Protein AF-A0A2T3YQM2-F1 (afdb_monomer_lite)

Structure (mmCIF, N/CA/C/O backbone):
data_AF-A0A2T3YQM2-F1
#
_entry.id   AF-A0A2T3YQM2-F1
#
loop_
_atom_site.group_PDB
_atom_site.id
_atom_site.type_symbol
_atom_site.label_atom_id
_atom_site.label_alt_id
_atom_site.label_comp_id
_atom_site.label_asym_id
_atom_site.label_entity_id
_atom_site.label_seq_id
_atom_site.pdbx_PDB_ins_code
_atom_site.Cartn_x
_atom_site.Cartn_y
_atom_site.Cartn_z
_atom_site.occupancy
_atom_site.B_iso_or_equiv
_atom_site.auth_seq_id
_atom_site.auth_comp_id
_atom_site.auth_asym_id
_atom_site.auth_atom_id
_atom_site.pdbx_PDB_model_num
ATOM 1 N N . MET A 1 1 ? -22.489 1.972 10.331 1.00 61.16 1 MET A N 1
ATOM 2 C CA . MET A 1 1 ? -22.199 2.596 9.018 1.00 61.16 1 MET A CA 1
ATOM 3 C C . MET A 1 1 ? -20.743 3.021 9.044 1.00 61.16 1 MET A C 1
ATOM 5 O O . MET A 1 1 ? -20.336 3.553 10.071 1.00 61.16 1 MET A O 1
ATOM 9 N N . PRO A 1 2 ? -19.965 2.815 7.969 1.00 78.38 2 PRO A N 1
ATOM 10 C CA . PRO A 1 2 ? -18.564 3.219 7.956 1.00 78.38 2 PRO A CA 1
ATOM 11 C C . PRO A 1 2 ? -18.438 4.737 8.121 1.00 78.38 2 PRO A C 1
ATOM 13 O O . PRO A 1 2 ? -19.112 5.500 7.428 1.00 78.38 2 PRO A O 1
ATOM 16 N N . ASN A 1 3 ? -17.566 5.165 9.032 1.00 87.00 3 ASN A N 1
ATOM 17 C CA . ASN A 1 3 ? -17.281 6.579 9.275 1.00 87.00 3 ASN A CA 1
ATOM 18 C C . ASN A 1 3 ? -15.936 6.944 8.656 1.00 87.00 3 ASN A C 1
ATOM 20 O O . ASN A 1 3 ? -14.966 6.201 8.820 1.00 87.00 3 ASN A O 1
ATOM 24 N N . LEU A 1 4 ? -15.858 8.087 7.969 1.00 89.50 4 LEU A N 1
ATOM 25 C CA . LEU A 1 4 ? -14.583 8.601 7.474 1.00 89.50 4 LEU A CA 1
ATOM 26 C C . LEU A 1 4 ? -13.669 8.899 8.669 1.00 89.50 4 LEU A C 1
ATOM 28 O O . LEU A 1 4 ? -13.999 9.731 9.510 1.00 89.50 4 LEU A O 1
ATOM 32 N N . ALA A 1 5 ? -12.535 8.208 8.731 1.00 89.94 5 ALA A N 1
ATOM 33 C CA . ALA A 1 5 ? -11.563 8.331 9.811 1.00 89.94 5 ALA A CA 1
ATOM 34 C C . ALA A 1 5 ? -10.399 9.246 9.421 1.00 89.94 5 ALA A C 1
ATOM 36 O O . ALA A 1 5 ? -9.940 10.051 10.227 1.00 89.94 5 ALA A O 1
ATOM 37 N N . SER A 1 6 ? -9.920 9.139 8.179 1.00 93.44 6 SER A N 1
ATOM 38 C CA . SER A 1 6 ? -8.827 9.968 7.679 1.00 93.44 6 SER A CA 1
ATOM 39 C C . SER A 1 6 ? -8.868 10.093 6.161 1.00 93.44 6 SER A C 1
ATOM 41 O O . SER A 1 6 ? -9.369 9.224 5.442 1.00 93.44 6 SER A O 1
ATOM 43 N N . LEU A 1 7 ? -8.320 11.199 5.677 1.00 92.81 7 LEU A N 1
ATOM 44 C CA . LEU A 1 7 ? -8.136 11.503 4.273 1.00 92.81 7 LEU A CA 1
ATOM 45 C C . LEU A 1 7 ? -6.803 12.241 4.135 1.00 92.81 7 LEU A C 1
ATOM 47 O O . LEU A 1 7 ? -6.642 13.318 4.701 1.00 92.81 7 LEU A O 1
ATOM 51 N N . VAL A 1 8 ? -5.877 11.679 3.359 1.00 93.50 8 VAL A N 1
ATOM 52 C CA . VAL A 1 8 ? -4.558 12.276 3.137 1.00 93.50 8 VAL A CA 1
ATOM 53 C C . VAL A 1 8 ? -4.114 12.114 1.682 1.00 93.50 8 VAL A C 1
ATOM 55 O O . VAL A 1 8 ? -4.379 11.099 1.031 1.00 93.50 8 VAL A O 1
ATOM 58 N N . THR A 1 9 ? -3.460 13.129 1.135 1.00 93.44 9 THR A N 1
ATOM 59 C CA . THR A 1 9 ? -2.817 13.095 -0.185 1.00 93.44 9 THR A CA 1
ATOM 60 C C . THR A 1 9 ? -1.399 12.528 -0.097 1.00 93.44 9 THR A C 1
ATOM 62 O O . THR A 1 9 ? -0.786 12.482 0.970 1.00 93.44 9 THR A O 1
ATOM 65 N N . GLY A 1 10 ? -0.825 12.117 -1.227 1.00 88.19 10 GLY A N 1
ATOM 66 C CA . GLY A 1 10 ? 0.577 11.688 -1.273 1.00 88.19 10 GLY A CA 1
ATOM 67 C C . GLY A 1 10 ? 1.575 12.768 -0.860 1.00 88.19 10 GLY A C 1
ATOM 68 O O . GLY A 1 10 ? 2.558 12.479 -0.172 1.00 88.19 10 GLY A O 1
ATOM 69 N N .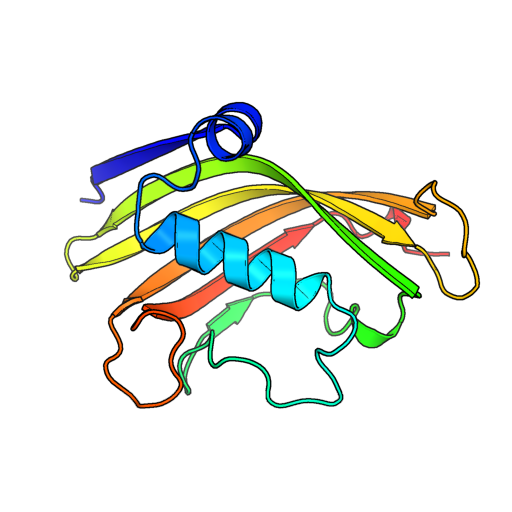 ALA A 1 11 ? 1.295 14.023 -1.225 1.00 89.19 11 ALA A N 1
ATOM 70 C CA . ALA A 1 11 ? 2.106 15.171 -0.831 1.00 89.19 11 ALA A CA 1
ATOM 71 C C . ALA A 1 11 ? 2.104 15.346 0.697 1.00 89.19 11 ALA A C 1
ATOM 73 O O . ALA A 1 11 ? 3.165 15.458 1.312 1.00 89.19 11 ALA A O 1
ATOM 74 N N . GLU A 1 12 ? 0.930 15.270 1.325 1.00 89.69 12 GLU A N 1
ATOM 75 C CA . GLU A 1 12 ? 0.792 15.353 2.783 1.00 89.69 12 GLU A CA 1
ATOM 76 C C . GLU A 1 12 ? 1.447 14.161 3.493 1.00 89.69 12 GLU A C 1
ATOM 78 O O . GLU A 1 12 ? 2.159 14.363 4.476 1.00 89.69 12 GLU A O 1
ATOM 83 N N . LEU A 1 13 ? 1.300 12.936 2.974 1.00 85.94 13 LEU A N 1
ATOM 84 C CA . LEU A 1 13 ? 1.986 11.736 3.488 1.00 85.94 13 LEU A CA 1
ATOM 85 C C . LEU A 1 13 ? 3.514 11.857 3.445 1.00 85.94 13 LEU A C 1
ATOM 87 O O . LEU A 1 13 ? 4.215 11.266 4.275 1.00 85.94 13 LEU A O 1
ATOM 91 N N . THR A 1 14 ? 4.036 12.579 2.455 1.00 85.25 14 THR A N 1
ATOM 92 C CA . THR A 1 14 ? 5.472 12.831 2.299 1.00 85.25 14 THR A CA 1
ATOM 93 C C . THR A 1 14 ? 5.942 13.905 3.272 1.00 85.25 14 THR A C 1
ATOM 95 O O . THR A 1 14 ? 6.958 13.716 3.937 1.00 85.25 14 THR A O 1
ATOM 98 N N . ALA A 1 15 ? 5.180 14.991 3.410 1.00 86.69 15 ALA A N 1
ATOM 99 C CA . ALA A 1 15 ? 5.526 16.116 4.272 1.00 86.69 15 ALA A CA 1
ATOM 100 C C . ALA A 1 15 ? 5.355 15.811 5.770 1.00 86.69 15 ALA A C 1
ATOM 102 O O . ALA A 1 15 ? 6.205 16.173 6.578 1.00 86.69 15 ALA A O 1
ATOM 103 N N . THR A 1 16 ? 4.265 15.139 6.148 1.00 82.50 16 THR A N 1
ATOM 104 C CA . THR A 1 16 ? 3.832 14.997 7.552 1.00 82.50 16 THR A CA 1
ATOM 105 C C . THR A 1 16 ? 3.997 13.591 8.123 1.00 82.50 16 THR A C 1
ATOM 107 O O . THR A 1 16 ? 3.783 13.399 9.317 1.00 82.50 16 THR A O 1
ATOM 110 N N . ARG A 1 17 ? 4.470 12.631 7.308 1.00 85.25 17 ARG A N 1
ATOM 111 C CA . ARG A 1 17 ? 4.494 11.182 7.606 1.00 85.25 17 ARG A CA 1
ATOM 112 C C . ARG A 1 17 ? 3.065 10.599 7.742 1.00 85.25 17 ARG A C 1
ATOM 114 O O . ARG A 1 17 ? 2.092 11.344 7.695 1.00 85.25 17 ARG A O 1
ATOM 121 N N . PRO A 1 18 ? 2.903 9.261 7.830 1.00 89.12 18 PRO A N 1
ATOM 122 C CA . PRO A 1 18 ? 1.598 8.647 8.082 1.00 89.12 18 PRO A CA 1
ATOM 123 C C . PRO A 1 18 ? 0.940 9.171 9.362 1.00 89.12 18 PRO A C 1
ATOM 125 O O . PRO A 1 18 ? 1.594 9.240 10.401 1.00 89.12 18 PRO A O 1
ATOM 128 N N . GLN A 1 19 ? -0.348 9.502 9.282 1.00 90.94 19 GLN A N 1
ATOM 129 C CA . GLN A 1 19 ? -1.124 10.075 10.389 1.00 90.94 19 GLN A CA 1
ATOM 130 C C . GLN A 1 19 ? -1.836 9.007 11.227 1.00 90.94 19 GLN A C 1
ATOM 132 O O . GLN A 1 19 ? -2.217 9.264 12.366 1.00 90.94 19 GLN A O 1
ATOM 137 N N . THR A 1 20 ? -2.005 7.801 10.679 1.00 93.69 20 THR A N 1
ATOM 138 C CA . THR A 1 20 ? -2.665 6.675 11.346 1.00 93.69 20 THR A CA 1
ATOM 139 C C . THR A 1 20 ? -1.799 5.410 11.284 1.00 93.69 20 THR A C 1
ATOM 141 O O . THR A 1 20 ? -0.949 5.278 10.390 1.00 93.69 20 THR A O 1
ATOM 144 N N . PRO A 1 21 ? -2.011 4.439 12.196 1.00 94.44 21 PRO A N 1
ATOM 145 C CA . PRO A 1 21 ? -1.337 3.142 12.130 1.00 94.44 21 PRO A CA 1
ATOM 146 C C . PRO A 1 21 ? -1.565 2.416 10.798 1.00 94.44 21 PRO A C 1
ATOM 148 O O . PRO A 1 21 ? -0.626 1.865 10.228 1.00 94.44 21 PRO A O 1
ATOM 151 N N . SER A 1 22 ? -2.785 2.475 10.257 1.00 94.62 22 SER A N 1
ATOM 152 C CA . SER A 1 22 ? -3.145 1.837 8.987 1.00 94.62 22 SER A CA 1
ATOM 153 C C . SER A 1 22 ? -2.436 2.475 7.785 1.00 94.62 22 SER A C 1
ATOM 155 O O . SER A 1 22 ? -1.924 1.748 6.930 1.00 94.62 22 SER A O 1
ATOM 157 N N . GLN A 1 23 ? -2.271 3.803 7.752 1.00 94.31 23 GLN A N 1
ATOM 158 C CA . GLN A 1 23 ? -1.431 4.476 6.749 1.00 94.31 23 GLN A CA 1
ATOM 159 C C . GLN A 1 23 ? 0.039 4.055 6.857 1.00 94.31 23 GLN A C 1
ATOM 161 O O . GLN A 1 23 ? 0.701 3.840 5.838 1.00 94.31 23 GLN A O 1
ATOM 166 N N . ALA A 1 24 ? 0.568 3.937 8.080 1.00 93.44 24 ALA A N 1
ATOM 167 C CA . ALA A 1 24 ? 1.953 3.530 8.306 1.00 93.44 24 ALA A CA 1
ATOM 168 C C . ALA A 1 24 ? 2.193 2.091 7.833 1.00 93.44 24 ALA A C 1
ATOM 170 O O . ALA A 1 24 ? 3.135 1.836 7.077 1.00 93.44 24 ALA A O 1
ATOM 171 N N . PHE A 1 25 ? 1.293 1.183 8.206 1.00 93.75 25 PHE A N 1
ATOM 172 C CA . PHE A 1 25 ? 1.267 -0.203 7.756 1.00 93.75 25 PHE A CA 1
ATOM 173 C C . PHE A 1 25 ? 1.193 -0.302 6.227 1.00 93.75 25 PHE A C 1
ATOM 175 O O . PHE A 1 25 ? 2.011 -0.984 5.605 1.00 93.75 25 PHE A O 1
ATOM 182 N N . TYR A 1 26 ? 0.290 0.451 5.593 1.00 93.06 26 TYR A N 1
ATOM 183 C CA . TYR A 1 26 ? 0.147 0.453 4.138 1.00 93.06 26 TYR A CA 1
ATOM 184 C C . TYR A 1 26 ? 1.396 0.979 3.417 1.00 93.06 26 TYR A C 1
ATOM 186 O O . TYR A 1 26 ? 1.824 0.419 2.404 1.00 93.06 26 TYR A O 1
ATOM 194 N N . LYS A 1 27 ? 2.044 2.018 3.956 1.00 90.50 27 LYS A N 1
ATOM 195 C CA . LYS A 1 27 ? 3.303 2.545 3.410 1.00 90.50 27 LYS A CA 1
ATOM 196 C C . LYS A 1 27 ? 4.435 1.517 3.501 1.00 90.50 27 LYS A C 1
ATOM 198 O O . LYS A 1 27 ? 5.193 1.363 2.539 1.00 90.50 27 LYS A O 1
ATOM 203 N N . LYS A 1 28 ? 4.537 0.787 4.618 1.00 89.31 28 LYS A N 1
ATOM 204 C CA . LYS A 1 28 ? 5.490 -0.328 4.778 1.00 89.31 28 LYS A CA 1
ATOM 205 C C . LYS A 1 28 ? 5.226 -1.436 3.761 1.00 89.31 28 LYS A C 1
ATOM 207 O O . LYS A 1 28 ? 6.169 -1.879 3.111 1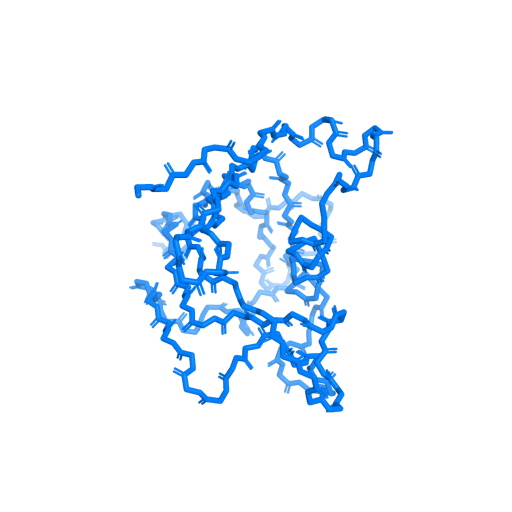.00 89.31 28 LYS A O 1
ATOM 212 N N . TYR A 1 29 ? 3.962 -1.808 3.552 1.00 88.88 29 TYR A N 1
ATOM 213 C CA . TYR A 1 29 ? 3.573 -2.769 2.518 1.00 88.88 29 TYR A CA 1
ATOM 214 C C . TYR A 1 29 ? 4.009 -2.317 1.118 1.00 88.88 29 TYR A C 1
ATOM 216 O O . TYR A 1 29 ? 4.714 -3.045 0.423 1.00 88.88 29 TYR A O 1
ATOM 224 N N . ALA A 1 30 ? 3.670 -1.091 0.715 1.00 86.88 30 A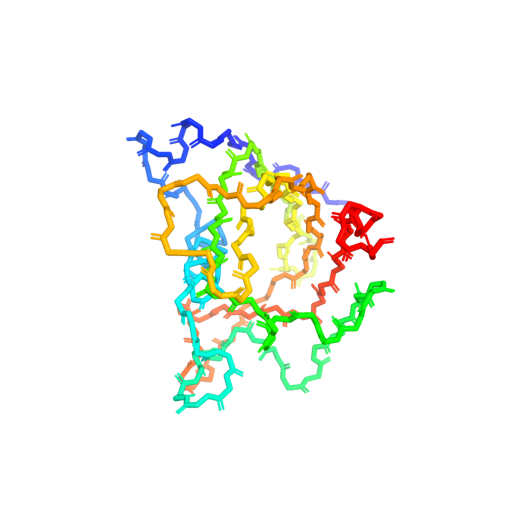LA A N 1
ATOM 225 C CA . ALA A 1 30 ? 4.048 -0.567 -0.598 1.00 86.88 30 ALA A CA 1
ATOM 226 C C . ALA A 1 30 ? 5.573 -0.506 -0.795 1.00 86.88 30 ALA A C 1
ATOM 228 O O . ALA A 1 30 ? 6.060 -0.719 -1.903 1.00 86.88 30 ALA A O 1
ATOM 229 N N . THR A 1 31 ? 6.324 -0.244 0.278 1.00 84.31 31 THR A N 1
ATOM 230 C CA . THR A 1 31 ? 7.795 -0.245 0.269 1.00 84.31 31 THR A CA 1
ATOM 231 C C . THR A 1 31 ? 8.346 -1.662 0.103 1.00 84.31 31 THR A C 1
ATOM 233 O O . THR A 1 31 ? 9.257 -1.872 -0.694 1.00 84.31 31 THR A O 1
ATOM 236 N N . ALA A 1 32 ? 7.765 -2.647 0.792 1.00 80.50 32 ALA A N 1
ATOM 237 C CA . ALA A 1 32 ? 8.145 -4.052 0.658 1.00 80.50 32 ALA A CA 1
ATOM 238 C C . ALA A 1 32 ? 7.866 -4.596 -0.755 1.00 80.50 32 ALA A C 1
ATOM 240 O O . ALA A 1 32 ? 8.692 -5.315 -1.305 1.00 80.50 32 ALA A O 1
ATOM 241 N N . VAL A 1 33 ? 6.756 -4.192 -1.385 1.00 77.81 33 VAL A N 1
ATOM 242 C CA . VAL A 1 33 ? 6.443 -4.548 -2.784 1.00 77.81 33 VAL A CA 1
ATOM 243 C C . VAL A 1 33 ? 7.455 -3.945 -3.773 1.00 77.81 33 VAL A C 1
ATOM 245 O O . VAL A 1 33 ? 7.766 -4.568 -4.785 1.00 77.81 33 VAL A O 1
ATOM 248 N N . THR A 1 34 ? 7.978 -2.747 -3.496 1.00 73.88 34 THR A N 1
ATOM 249 C CA . THR A 1 34 ? 9.027 -2.083 -4.298 1.00 73.88 34 THR A CA 1
ATOM 250 C C . THR A 1 34 ? 10.379 -2.802 -4.180 1.00 73.88 34 THR A C 1
ATOM 252 O O . THR A 1 34 ? 11.116 -2.921 -5.159 1.00 73.88 34 THR A O 1
ATOM 255 N N . ALA A 1 35 ? 10.717 -3.304 -2.992 1.00 60.41 35 ALA A N 1
ATOM 256 C CA . ALA A 1 35 ? 12.003 -3.927 -2.700 1.00 60.41 35 ALA A CA 1
ATOM 257 C C . ALA A 1 35 ? 12.057 -5.395 -3.164 1.00 60.41 35 ALA A C 1
ATOM 259 O O . ALA A 1 35 ? 11.977 -6.285 -2.333 1.00 60.41 35 ALA A O 1
ATOM 260 N N . LYS A 1 36 ? 12.164 -5.624 -4.483 1.00 54.19 36 LYS A N 1
ATOM 261 C CA . LYS A 1 36 ? 12.644 -6.812 -5.247 1.00 54.19 36 LYS A CA 1
ATOM 262 C C . LYS A 1 36 ? 12.581 -8.249 -4.660 1.00 54.19 36 LYS A C 1
ATOM 264 O O . LYS A 1 36 ? 13.258 -9.120 -5.185 1.00 54.19 36 LYS A O 1
ATOM 269 N N . ASN A 1 37 ? 11.794 -8.551 -3.630 1.00 49.00 37 ASN A N 1
ATOM 270 C CA . ASN A 1 37 ? 11.896 -9.805 -2.874 1.00 49.00 37 ASN A CA 1
ATOM 271 C C . ASN A 1 37 ? 10.540 -10.292 -2.342 1.00 49.00 37 ASN A C 1
ATOM 273 O O . ASN A 1 37 ? 10.416 -10.703 -1.194 1.00 49.00 37 ASN A O 1
ATOM 277 N N . LEU A 1 38 ? 9.515 -10.335 -3.196 1.00 49.66 38 LEU A N 1
ATOM 278 C CA . LEU A 1 38 ? 8.327 -11.150 -2.892 1.00 49.66 38 LEU A CA 1
ATOM 279 C C . LEU A 1 38 ? 8.539 -12.645 -3.198 1.00 49.66 38 LEU A C 1
ATOM 281 O O . LEU A 1 38 ? 7.595 -13.422 -3.107 1.00 49.66 38 LEU A O 1
ATOM 285 N N . SER A 1 39 ? 9.759 -13.057 -3.561 1.00 44.16 39 SER A N 1
ATOM 286 C CA . SER A 1 39 ? 10.070 -14.436 -3.951 1.00 44.16 39 SER A CA 1
ATOM 287 C C . SER A 1 39 ? 11.279 -15.067 -3.244 1.00 44.16 39 SER A C 1
ATOM 289 O O . SER A 1 39 ? 11.620 -16.191 -3.596 1.00 44.16 39 SER A O 1
ATOM 291 N N . GLY A 1 40 ? 11.941 -14.410 -2.275 1.00 42.44 40 GLY A N 1
ATOM 292 C CA . GLY A 1 40 ? 13.224 -14.936 -1.763 1.00 42.44 40 GLY A CA 1
ATOM 293 C C . GLY A 1 40 ? 13.674 -14.593 -0.338 1.00 42.44 40 GLY A C 1
ATOM 294 O O . GLY A 1 40 ? 14.755 -15.029 0.042 1.00 42.44 40 GLY A O 1
ATOM 295 N N . GLY A 1 41 ? 12.905 -13.848 0.461 1.00 47.25 41 GLY A N 1
ATOM 296 C CA . GLY A 1 41 ? 13.257 -13.548 1.861 1.00 47.25 41 GLY A CA 1
ATOM 297 C C . GLY A 1 41 ? 12.062 -13.684 2.800 1.00 47.25 41 GLY A C 1
ATOM 298 O O . GLY A 1 41 ? 10.946 -13.868 2.320 1.00 47.25 41 GLY A O 1
ATOM 299 N N . ASP A 1 42 ? 12.293 -13.576 4.114 1.00 53.62 42 ASP A N 1
ATOM 300 C CA . ASP A 1 42 ? 11.238 -13.495 5.136 1.00 53.62 42 ASP A CA 1
ATOM 301 C C . ASP A 1 42 ? 10.329 -12.293 4.837 1.00 53.62 42 ASP A C 1
ATOM 303 O O . ASP A 1 42 ? 10.605 -11.154 5.225 1.00 53.62 42 ASP A O 1
ATOM 307 N N . ILE A 1 43 ? 9.261 -12.531 4.074 1.00 58.56 43 ILE A N 1
ATOM 308 C CA . ILE A 1 43 ? 8.277 -11.509 3.731 1.00 58.56 43 ILE A CA 1
ATOM 309 C C . ILE A 1 43 ? 7.590 -11.121 5.042 1.00 58.56 43 ILE A C 1
ATOM 311 O O . ILE A 1 43 ? 7.029 -12.000 5.703 1.00 58.56 43 ILE A O 1
ATOM 315 N N . PRO A 1 44 ? 7.600 -9.835 5.441 1.00 66.94 44 PRO A N 1
ATOM 316 C CA . PRO A 1 44 ? 6.861 -9.415 6.620 1.00 66.94 44 PRO A CA 1
ATOM 317 C C . PRO A 1 44 ? 5.396 -9.840 6.486 1.00 66.94 44 PRO A C 1
ATOM 319 O O . PRO A 1 44 ? 4.806 -9.718 5.409 1.00 66.94 44 PRO A O 1
ATOM 322 N N . GLN A 1 45 ? 4.804 -10.358 7.563 1.00 83.12 45 GLN A N 1
ATOM 323 C CA . GLN A 1 45 ? 3.453 -10.909 7.512 1.00 83.12 45 GLN A CA 1
ATOM 324 C C . GLN A 1 45 ? 2.431 -9.766 7.421 1.00 83.12 45 GLN A C 1
ATOM 326 O O . GLN A 1 45 ? 1.954 -9.243 8.427 1.00 83.12 45 GLN A O 1
ATOM 331 N N . PHE A 1 46 ? 2.142 -9.341 6.189 1.00 89.50 46 PHE A N 1
ATOM 332 C CA . PHE A 1 46 ? 1.144 -8.314 5.880 1.00 89.50 46 PHE A CA 1
ATOM 333 C C . PHE A 1 46 ? -0.268 -8.885 5.745 1.00 89.50 46 PHE A C 1
ATOM 335 O O . PHE A 1 46 ? -1.229 -8.138 5.867 1.00 89.50 46 PHE A O 1
ATOM 342 N N . TYR A 1 47 ? -0.415 -10.177 5.461 1.00 89.44 47 TYR A N 1
ATOM 343 C CA . TYR A 1 47 ? -1.703 -10.814 5.192 1.00 89.44 47 TYR A CA 1
ATOM 344 C C . TYR A 1 47 ? -2.079 -11.768 6.324 1.00 89.44 47 TYR A C 1
ATOM 346 O O . TYR A 1 47 ? -1.219 -12.474 6.848 1.00 89.44 47 TYR A O 1
ATOM 354 N N . ALA A 1 48 ? -3.366 -11.797 6.671 1.00 90.06 48 ALA A N 1
ATOM 355 C CA . ALA A 1 48 ? -3.930 -12.863 7.489 1.00 90.06 48 ALA A CA 1
ATOM 356 C C . ALA A 1 48 ? -3.829 -14.210 6.754 1.00 90.06 48 ALA A C 1
ATOM 358 O O . ALA A 1 48 ? -3.913 -14.247 5.526 1.00 90.06 48 ALA A O 1
ATOM 359 N N . ASP A 1 49 ? -3.746 -15.317 7.494 1.00 87.06 49 ASP A N 1
ATOM 360 C CA . ASP A 1 49 ? -3.651 -16.668 6.911 1.00 87.06 49 ASP A CA 1
ATOM 361 C C . ASP A 1 49 ? -4.826 -17.001 5.974 1.00 87.06 49 ASP A C 1
ATOM 363 O O . ASP A 1 49 ? -4.685 -17.755 5.016 1.00 87.06 49 ASP A O 1
ATOM 367 N N . ASN A 1 50 ? -5.991 -16.405 6.231 1.00 87.38 50 ASN A N 1
ATOM 368 C CA . ASN A 1 50 ? -7.210 -16.544 5.440 1.00 87.38 50 ASN A CA 1
ATOM 369 C C . ASN A 1 50 ? -7.576 -15.264 4.668 1.00 87.38 50 ASN A C 1
ATOM 371 O O . ASN A 1 50 ? -8.758 -15.019 4.414 1.00 87.38 50 ASN A O 1
ATOM 375 N N . ALA A 1 51 ? -6.592 -14.423 4.338 1.00 88.25 51 ALA A N 1
ATOM 376 C CA . ALA A 1 51 ? -6.842 -13.184 3.617 1.00 88.25 51 ALA A CA 1
ATOM 377 C C . ALA A 1 51 ? -7.413 -13.443 2.216 1.00 88.25 51 ALA A C 1
ATOM 379 O O . ALA A 1 51 ? -6.906 -14.268 1.454 1.00 88.25 51 ALA A O 1
ATOM 380 N N . LEU A 1 52 ? -8.443 -12.682 1.853 1.00 89.56 52 LEU A N 1
ATOM 381 C CA . LEU A 1 52 ? -9.021 -12.712 0.513 1.00 89.56 52 LEU A CA 1
ATOM 382 C C . LEU A 1 52 ? -8.258 -11.749 -0.403 1.00 89.56 52 LEU A C 1
ATOM 384 O O . LEU A 1 52 ? -8.037 -10.588 -0.058 1.00 89.56 52 LEU A O 1
ATOM 388 N N . SER A 1 53 ? -7.845 -12.226 -1.576 1.00 86.81 53 SER A N 1
ATOM 389 C CA . SER A 1 53 ? -7.116 -11.421 -2.559 1.00 86.81 53 SER A CA 1
ATOM 390 C C . SER A 1 53 ? -7.821 -11.454 -3.906 1.00 86.81 53 SER A C 1
ATOM 392 O O . SER A 1 53 ? -7.981 -12.507 -4.523 1.00 86.81 53 SER A O 1
ATOM 394 N N . HIS A 1 54 ? -8.219 -10.275 -4.370 1.00 87.38 54 HIS A N 1
ATOM 395 C CA . HIS A 1 54 ? -8.897 -10.050 -5.637 1.00 87.38 54 HIS A CA 1
ATOM 396 C C . HIS A 1 54 ? -7.955 -9.268 -6.552 1.00 87.38 54 HIS A C 1
ATOM 398 O O . HIS A 1 54 ? -7.950 -8.036 -6.577 1.00 87.38 54 HIS A O 1
ATOM 404 N N . ASN A 1 55 ? -7.115 -9.991 -7.291 1.00 77.38 55 ASN A N 1
ATOM 405 C CA . ASN A 1 55 ? -6.217 -9.411 -8.285 1.00 77.38 55 ASN A CA 1
ATOM 406 C C . ASN A 1 55 ? -6.651 -9.850 -9.683 1.00 77.38 55 ASN A C 1
ATOM 408 O O . ASN A 1 55 ? -6.571 -11.029 -10.021 1.00 77.38 55 ASN A O 1
ATOM 412 N N . GLN A 1 56 ? -7.070 -8.885 -10.500 1.00 65.81 56 GLN A N 1
ATOM 413 C CA . GLN A 1 56 ? -7.599 -9.140 -11.841 1.00 65.81 56 GLN A CA 1
ATOM 414 C C . GLN A 1 56 ? -6.565 -9.733 -12.814 1.00 65.81 56 GLN A C 1
ATOM 416 O O . GLN A 1 56 ? -6.966 -10.312 -13.816 1.00 65.81 56 GLN A O 1
ATOM 421 N N . ASN A 1 57 ? -5.257 -9.627 -12.531 1.00 63.31 57 ASN A N 1
ATOM 422 C CA . ASN A 1 57 ? -4.206 -9.917 -13.518 1.00 63.31 57 ASN A CA 1
ATOM 423 C C . ASN A 1 57 ? -3.113 -10.912 -13.055 1.00 63.31 57 ASN A C 1
ATOM 425 O O . ASN A 1 57 ? -2.065 -11.004 -13.687 1.00 63.31 57 ASN A O 1
ATOM 429 N N . GLY A 1 58 ? -3.329 -11.678 -11.977 1.00 58.41 58 GLY A N 1
ATOM 430 C CA . GLY A 1 58 ? -2.413 -12.762 -11.567 1.00 58.41 58 GLY A CA 1
ATOM 431 C C . GLY A 1 58 ? -1.010 -12.320 -11.089 1.00 58.41 58 GLY A C 1
ATOM 432 O O . GLY A 1 58 ? -0.812 -11.186 -10.641 1.00 58.41 58 GLY A O 1
ATOM 433 N N . GLN A 1 59 ? -0.032 -13.242 -11.120 1.00 56.50 59 GLN A N 1
ATOM 434 C CA . GLN A 1 59 ? 1.352 -13.021 -10.660 1.00 56.50 59 GLN A CA 1
ATOM 435 C C . GLN A 1 59 ? 2.186 -12.233 -11.687 1.00 56.50 59 GLN A C 1
ATOM 437 O O . GLN A 1 59 ? 2.886 -12.810 -12.513 1.00 56.50 59 GLN A O 1
ATOM 442 N N . LEU A 1 60 ? 2.150 -10.903 -11.607 1.00 58.59 60 LEU A N 1
ATOM 443 C CA . LEU A 1 60 ? 2.951 -10.020 -12.472 1.00 58.59 60 LEU A CA 1
ATOM 444 C C . LEU A 1 60 ? 4.274 -9.561 -11.832 1.00 58.59 60 LEU A C 1
ATOM 446 O O . LEU A 1 60 ? 5.166 -9.086 -12.521 1.00 58.59 60 LEU A O 1
ATOM 450 N N . PHE A 1 61 ? 4.434 -9.715 -10.515 1.00 60.56 61 PHE A N 1
ATOM 451 C CA . PHE A 1 61 ? 5.531 -9.079 -9.774 1.00 60.56 61 PHE A CA 1
ATOM 452 C C . PHE A 1 61 ? 6.920 -9.680 -10.028 1.00 60.56 61 PHE A C 1
ATOM 454 O O . PHE A 1 61 ? 7.905 -8.957 -9.936 1.00 60.56 61 PHE A O 1
ATOM 461 N N . ALA A 1 62 ? 7.013 -10.969 -10.367 1.00 61.16 62 ALA A N 1
ATOM 462 C CA . ALA A 1 62 ? 8.297 -11.654 -10.554 1.00 61.16 62 ALA A CA 1
ATOM 463 C C . ALA A 1 62 ? 9.001 -11.319 -11.886 1.00 61.16 62 ALA A C 1
ATOM 465 O O . ALA A 1 62 ? 10.120 -11.766 -12.112 1.00 61.16 62 ALA A O 1
ATOM 466 N N . GLN A 1 63 ? 8.351 -10.561 -12.775 1.00 70.69 63 GLN A N 1
ATOM 467 C CA . GLN A 1 63 ? 8.824 -10.311 -14.144 1.00 70.69 63 GLN A CA 1
ATOM 468 C C . GLN A 1 63 ? 9.469 -8.928 -14.331 1.00 70.69 63 GLN A C 1
ATOM 470 O O . GLN A 1 63 ? 9.951 -8.614 -15.420 1.00 70.69 63 GLN A O 1
ATOM 475 N N . PHE A 1 64 ? 9.463 -8.080 -13.299 1.00 78.12 64 PHE A N 1
ATOM 476 C CA . PHE A 1 64 ? 9.918 -6.693 -13.398 1.00 78.12 64 PHE A CA 1
ATOM 477 C C . PHE A 1 64 ? 11.287 -6.488 -12.751 1.00 78.12 64 PHE A C 1
ATOM 479 O O . PHE A 1 64 ? 11.579 -7.038 -11.691 1.00 78.12 64 PHE A O 1
ATOM 486 N N . GLU A 1 65 ? 12.099 -5.627 -13.363 1.00 80.94 65 GLU A N 1
ATOM 487 C CA . GLU A 1 65 ? 13.417 -5.249 -12.846 1.00 80.94 65 GLU A CA 1
ATOM 488 C C . GLU A 1 65 ? 13.290 -4.366 -11.601 1.00 80.94 65 GLU A C 1
ATOM 490 O O . GLU A 1 65 ? 14.039 -4.495 -10.635 1.00 80.94 65 GLU A O 1
ATOM 495 N N . LYS A 1 66 ? 12.318 -3.452 -11.608 1.00 83.31 66 LYS A N 1
ATOM 496 C CA . LYS A 1 66 ? 12.070 -2.521 -10.507 1.00 83.31 66 LYS A CA 1
ATOM 497 C C . LYS A 1 66 ? 10.608 -2.108 -10.488 1.00 83.31 66 LYS A C 1
ATOM 499 O O . LYS A 1 66 ? 9.971 -1.951 -11.532 1.00 83.31 66 LYS A O 1
ATOM 504 N N . LEU A 1 67 ? 10.104 -1.870 -9.284 1.00 85.50 67 LEU A N 1
ATOM 505 C CA .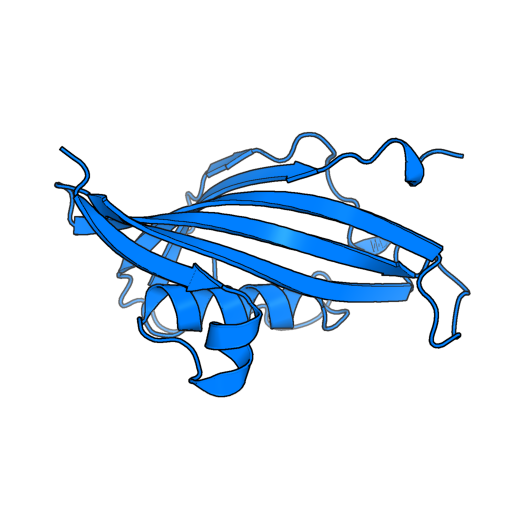 LEU A 1 67 ? 8.811 -1.251 -9.036 1.00 85.50 67 LEU A CA 1
ATOM 506 C C . LEU A 1 67 ? 8.998 -0.037 -8.139 1.00 85.50 67 LEU A C 1
ATOM 508 O O . LEU A 1 67 ? 9.883 -0.019 -7.295 1.00 85.50 67 LEU A O 1
ATOM 512 N N . SER A 1 68 ? 8.154 0.970 -8.310 1.00 88.12 68 SER A N 1
ATOM 513 C CA . SER A 1 68 ? 7.999 2.055 -7.347 1.00 88.12 68 SER A CA 1
ATOM 514 C C . SER A 1 68 ? 6.542 2.493 -7.304 1.00 88.12 68 SER A C 1
ATOM 516 O O . SER A 1 68 ? 5.797 2.312 -8.269 1.00 88.12 68 SER A O 1
ATOM 518 N N . ASN A 1 69 ? 6.129 3.041 -6.169 1.00 89.12 69 ASN A N 1
ATOM 519 C CA . ASN A 1 69 ? 4.767 3.483 -5.922 1.00 89.12 69 ASN A CA 1
ATOM 520 C C . ASN A 1 69 ? 4.806 4.955 -5.511 1.00 89.12 69 ASN A C 1
ATOM 522 O O . ASN A 1 69 ? 5.512 5.315 -4.570 1.00 89.12 69 ASN A O 1
ATOM 526 N N . ASP A 1 70 ? 4.027 5.777 -6.199 1.00 91.50 70 ASP A N 1
ATOM 527 C CA . ASP A 1 70 ? 3.820 7.184 -5.879 1.00 91.50 70 ASP A CA 1
ATOM 528 C C . ASP A 1 70 ? 2.367 7.400 -5.470 1.00 91.50 70 ASP A C 1
ATOM 530 O O . ASP A 1 70 ? 1.431 7.128 -6.226 1.00 91.50 70 ASP A O 1
ATOM 534 N N . PHE A 1 71 ? 2.176 7.797 -4.217 1.00 92.25 71 PHE A N 1
ATOM 535 C CA . PHE A 1 71 ? 0.849 7.917 -3.635 1.00 92.25 71 PHE A CA 1
ATOM 536 C C . PHE A 1 71 ? 0.169 9.172 -4.164 1.00 92.25 71 PHE A C 1
ATOM 538 O O . PHE A 1 71 ? 0.737 10.254 -4.152 1.00 92.25 71 PHE A O 1
ATOM 545 N N . VAL A 1 72 ? -1.092 9.046 -4.558 1.00 94.56 72 VAL A N 1
ATOM 546 C CA . VAL A 1 72 ? -1.929 10.198 -4.904 1.00 94.56 72 VAL A CA 1
ATOM 547 C C . VAL A 1 72 ? -2.802 10.553 -3.711 1.00 94.56 72 VAL A C 1
ATOM 549 O O . VAL A 1 72 ? -2.843 11.706 -3.279 1.00 94.56 72 VAL A O 1
ATOM 552 N N . LYS A 1 73 ? -3.501 9.556 -3.158 1.00 94.69 73 LYS A N 1
ATOM 553 C CA . LYS A 1 73 ? -4.488 9.757 -2.096 1.00 94.69 73 LYS A CA 1
ATOM 554 C C . LYS A 1 73 ? -4.750 8.464 -1.332 1.00 94.69 73 LYS A C 1
ATOM 556 O O . LYS A 1 73 ? -4.752 7.395 -1.939 1.00 94.69 73 LYS A O 1
ATOM 561 N N . ILE A 1 74 ? -5.010 8.571 -0.033 1.00 95.38 74 ILE A N 1
ATOM 562 C CA . ILE A 1 74 ? -5.458 7.480 0.836 1.00 95.38 74 ILE A CA 1
ATOM 563 C C . ILE A 1 74 ? -6.692 7.945 1.611 1.00 95.38 74 ILE A C 1
ATOM 565 O O . ILE A 1 74 ? -6.700 9.040 2.178 1.00 95.38 74 ILE A O 1
ATOM 569 N N . TRP A 1 75 ? -7.728 7.111 1.622 1.00 95.62 75 TRP A N 1
ATOM 570 C CA . TRP A 1 75 ? -8.967 7.283 2.377 1.00 95.62 75 TRP A CA 1
ATOM 571 C C . TRP A 1 75 ? -9.112 6.144 3.364 1.00 95.62 75 TRP A C 1
ATOM 573 O O . TRP A 1 75 ? -8.995 4.982 2.981 1.00 95.62 75 TRP A O 1
ATOM 583 N N . GLU A 1 76 ? -9.401 6.477 4.613 1.00 96.25 76 GLU A N 1
ATOM 584 C CA . GLU A 1 76 ? -9.614 5.502 5.670 1.00 96.25 76 GLU A CA 1
ATOM 585 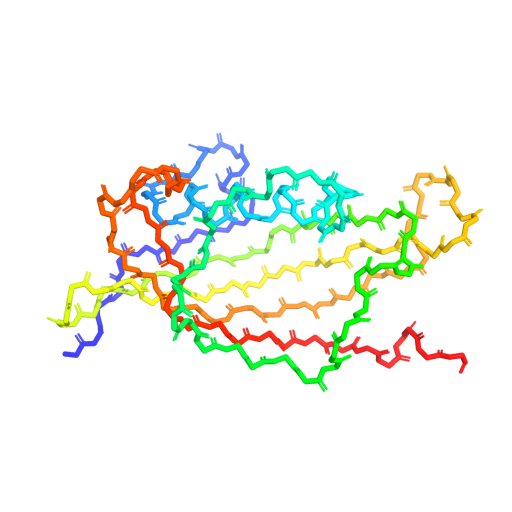C C . GLU A 1 76 ? -11.002 5.653 6.259 1.00 96.25 76 GLU A C 1
ATOM 587 O O . GLU A 1 76 ? -11.468 6.753 6.558 1.00 96.25 76 GLU A O 1
ATOM 592 N N . THR A 1 77 ? -11.646 4.517 6.460 1.00 96.31 77 THR A N 1
ATOM 593 C CA . THR A 1 77 ? -12.946 4.403 7.100 1.00 96.31 77 THR A CA 1
ATOM 594 C C . THR A 1 77 ? -12.833 3.457 8.277 1.00 96.31 77 THR A C 1
ATOM 596 O O . THR A 1 77 ? -12.185 2.414 8.185 1.00 96.31 77 THR A O 1
ATOM 599 N N . GLN A 1 78 ? -13.461 3.817 9.387 1.00 95.69 78 GLN A N 1
ATOM 600 C CA . GLN A 1 78 ? -13.619 2.916 10.514 1.00 95.69 78 GLN A CA 1
ATOM 601 C C . GLN A 1 78 ? -14.924 2.143 10.333 1.00 95.69 78 GLN A C 1
ATOM 603 O O . GLN A 1 78 ? -15.991 2.749 10.205 1.00 95.69 78 GLN A O 1
ATOM 608 N N . ASN A 1 79 ? -14.831 0.816 10.323 1.00 92.56 79 ASN A N 1
ATOM 609 C CA . ASN A 1 79 ? -15.989 -0.068 10.263 1.00 92.56 79 ASN A CA 1
ATOM 610 C C . ASN A 1 79 ? -16.502 -0.391 11.670 1.00 92.56 79 ASN A C 1
ATOM 612 O O . ASN A 1 79 ? -15.740 -0.381 12.643 1.00 92.56 79 ASN A O 1
ATOM 616 N N . ASP A 1 80 ? -17.786 -0.747 11.751 1.00 91.25 80 ASP A N 1
ATOM 617 C CA . ASP A 1 80 ? -18.463 -1.108 13.005 1.00 91.25 80 ASP A CA 1
ATOM 618 C C . ASP A 1 80 ? -17.869 -2.379 13.651 1.00 91.25 80 ASP A C 1
ATOM 620 O O . ASP A 1 80 ? -17.960 -2.564 14.860 1.00 91.25 80 ASP A O 1
ATOM 624 N N . ASP A 1 81 ? -17.223 -3.243 12.858 1.00 90.62 81 ASP A N 1
ATOM 625 C CA . ASP A 1 81 ? -16.557 -4.472 13.316 1.00 90.62 81 ASP A CA 1
ATOM 626 C C . ASP A 1 81 ? -15.128 -4.241 13.850 1.00 90.62 81 ASP A C 1
ATOM 628 O O . ASP A 1 81 ? -14.381 -5.195 14.079 1.00 90.62 81 ASP A O 1
ATOM 632 N N . GLY A 1 82 ? -14.723 -2.978 14.014 1.00 90.25 82 GLY A N 1
ATOM 633 C CA . GLY A 1 82 ? -13.395 -2.591 14.490 1.00 90.25 82 GLY A CA 1
ATOM 634 C C . GLY A 1 82 ? -12.296 -2.641 13.424 1.00 90.25 82 GLY A C 1
ATOM 635 O O . GLY A 1 82 ? -11.164 -2.254 13.709 1.00 90.25 82 GLY A O 1
ATOM 636 N N . THR A 1 83 ? -12.593 -3.066 12.192 1.00 95.50 83 THR A N 1
ATOM 637 C CA . THR A 1 83 ? -11.621 -3.029 11.087 1.00 95.50 83 THR A CA 1
ATOM 638 C C . THR A 1 83 ? -11.531 -1.653 10.434 1.00 95.50 83 THR A C 1
ATOM 640 O O . THR A 1 83 ? -12.457 -0.845 10.502 1.00 95.50 83 THR A O 1
ATOM 643 N N . VAL A 1 84 ? -10.418 -1.405 9.748 1.00 97.31 84 VAL A N 1
ATOM 644 C CA . VAL A 1 84 ? -10.222 -0.210 8.925 1.00 97.31 84 VAL A CA 1
ATOM 645 C C . VAL A 1 84 ? -10.412 -0.581 7.459 1.00 97.31 84 VAL A C 1
ATOM 647 O O . VAL A 1 84 ? -9.731 -1.468 6.944 1.00 97.31 84 VAL A O 1
ATOM 650 N N . GLY A 1 85 ? -11.326 0.101 6.776 1.00 97.38 85 GLY A N 1
ATOM 651 C CA . GLY A 1 85 ? -11.375 0.117 5.318 1.00 97.38 85 GLY A CA 1
ATOM 652 C C . GLY A 1 85 ? -10.401 1.164 4.788 1.00 97.38 85 GLY A C 1
ATOM 653 O O . GLY A 1 85 ? -10.489 2.320 5.194 1.00 97.38 85 GLY A O 1
ATOM 654 N N . LEU A 1 86 ? -9.490 0.788 3.892 1.00 97.00 86 LEU A N 1
ATOM 655 C CA . LEU A 1 86 ? -8.521 1.698 3.277 1.00 97.00 86 LEU A CA 1
ATOM 656 C C . LEU A 1 86 ? -8.656 1.660 1.756 1.00 97.00 86 LEU A C 1
ATOM 658 O O . LEU A 1 86 ? -8.541 0.597 1.151 1.00 97.00 86 LEU A O 1
ATOM 662 N N . VAL A 1 87 ? -8.856 2.820 1.135 1.00 96.38 87 VAL A N 1
ATOM 663 C CA . VAL A 1 87 ? -8.825 2.993 -0.323 1.00 96.38 87 VAL A CA 1
ATOM 664 C C . VAL A 1 87 ? -7.636 3.865 -0.680 1.00 96.38 87 VAL A C 1
ATOM 666 O O . VAL A 1 87 ? -7.490 4.961 -0.146 1.00 96.38 87 VAL A O 1
ATOM 669 N N . SER A 1 88 ? -6.791 3.407 -1.594 1.00 95.44 88 SER A N 1
ATOM 670 C CA . SER A 1 88 ? -5.651 4.178 -2.079 1.00 95.44 88 SER A CA 1
ATOM 671 C C . SER A 1 88 ? -5.694 4.349 -3.588 1.00 95.44 88 SER A C 1
ATOM 673 O O . SER A 1 88 ? -6.106 3.448 -4.317 1.00 95.44 88 SER A O 1
ATOM 675 N N . HIS A 1 89 ? -5.217 5.501 -4.050 1.00 95.19 89 HIS A N 1
ATOM 676 C CA . HIS A 1 89 ? -4.857 5.749 -5.440 1.00 95.19 89 HIS A CA 1
ATOM 677 C C . HIS A 1 89 ? -3.356 5.997 -5.520 1.00 95.19 89 HIS A C 1
ATOM 679 O O . HIS A 1 89 ? -2.809 6.804 -4.761 1.00 95.19 89 HIS A O 1
ATOM 685 N N . VAL A 1 90 ? -2.696 5.291 -6.432 1.00 92.25 90 VAL A N 1
ATOM 686 C CA . VAL A 1 90 ? -1.239 5.245 -6.556 1.00 92.25 90 VAL A CA 1
ATOM 687 C C . VAL A 1 90 ? -0.869 5.212 -8.037 1.00 92.25 90 VAL A C 1
ATOM 689 O O . VAL A 1 90 ? -1.514 4.519 -8.823 1.00 92.25 90 VAL A O 1
ATOM 692 N N . PHE A 1 91 ? 0.191 5.911 -8.428 1.00 91.62 91 PHE A N 1
ATOM 693 C CA . PHE A 1 91 ? 0.888 5.632 -9.678 1.00 91.62 91 PHE A CA 1
ATOM 694 C C . PHE A 1 91 ? 1.974 4.595 -9.428 1.00 91.62 91 PHE A C 1
ATOM 696 O O . PHE A 1 91 ? 2.895 4.808 -8.639 1.00 91.62 91 PHE A O 1
ATOM 703 N N . ARG A 1 92 ? 1.867 3.452 -10.103 1.00 89.88 92 ARG A N 1
ATOM 704 C CA . ARG A 1 92 ? 2.905 2.429 -10.094 1.00 89.88 92 ARG A CA 1
ATOM 705 C C . ARG A 1 92 ? 3.830 2.631 -11.280 1.00 89.88 92 ARG A C 1
ATOM 707 O O . ARG A 1 92 ? 3.401 2.557 -12.429 1.00 89.88 92 ARG A O 1
ATOM 714 N N . TYR A 1 93 ? 5.100 2.849 -10.988 1.00 90.44 93 TYR A N 1
ATOM 715 C CA . TYR A 1 93 ? 6.168 2.920 -11.973 1.00 90.44 93 TYR A CA 1
ATOM 716 C C . TYR A 1 93 ? 6.821 1.547 -12.102 1.00 90.44 93 TYR A C 1
ATOM 718 O O . TYR A 1 93 ? 7.182 0.936 -11.094 1.00 90.44 93 TYR A O 1
ATOM 726 N N . ILE A 1 94 ? 6.943 1.057 -13.334 1.00 88.00 94 ILE A N 1
ATOM 727 C CA . ILE A 1 94 ? 7.412 -0.296 -13.636 1.00 88.00 94 ILE A CA 1
ATOM 728 C C . ILE A 1 94 ? 8.587 -0.212 -14.601 1.00 88.00 94 ILE A C 1
ATOM 730 O O . ILE A 1 94 ? 8.503 0.439 -15.645 1.00 88.00 94 ILE A O 1
ATOM 734 N N . TRP A 1 95 ? 9.672 -0.899 -14.263 1.00 89.19 95 TRP A N 1
ATOM 735 C CA . TRP A 1 95 ? 10.811 -1.126 -15.140 1.00 89.19 95 TRP A CA 1
ATOM 736 C C . TRP A 1 95 ? 10.759 -2.573 -15.617 1.00 89.19 95 TRP A C 1
ATOM 738 O O . TRP A 1 95 ? 10.799 -3.497 -14.801 1.00 89.19 95 TRP A O 1
ATOM 748 N N . ALA A 1 96 ? 10.629 -2.767 -16.928 1.00 85.50 96 ALA A N 1
ATOM 749 C CA . ALA A 1 96 ? 10.726 -4.088 -17.531 1.00 85.50 96 ALA A CA 1
ATOM 750 C C . ALA A 1 96 ? 12.137 -4.665 -17.336 1.00 85.50 96 ALA A C 1
ATOM 752 O O . ALA A 1 96 ? 13.092 -3.918 -17.106 1.00 85.50 96 ALA A O 1
ATOM 753 N N . ALA A 1 97 ? 12.257 -5.990 -17.437 1.00 82.94 97 ALA A N 1
ATOM 754 C CA . ALA A 1 97 ? 13.544 -6.675 -17.395 1.00 82.94 97 ALA A CA 1
ATOM 755 C C . ALA A 1 97 ? 14.552 -6.021 -18.362 1.00 82.94 97 ALA A C 1
ATOM 757 O O . ALA A 1 97 ? 14.226 -5.750 -19.519 1.00 82.94 97 ALA A O 1
ATOM 758 N N . GLY A 1 98 ? 15.760 -5.737 -17.871 1.00 84.19 98 GLY A N 1
ATOM 759 C CA . GLY A 1 98 ? 16.825 -5.083 -18.641 1.00 84.19 98 GLY A CA 1
ATOM 760 C C . GLY A 1 98 ? 16.747 -3.552 -18.728 1.00 84.19 98 GLY A C 1
ATOM 761 O O . GLY A 1 98 ? 17.654 -2.938 -19.285 1.00 84.19 98 GLY A O 1
ATOM 762 N N . ASN A 1 99 ? 15.715 -2.902 -18.175 1.00 85.94 99 ASN A N 1
ATOM 763 C CA . ASN A 1 99 ? 15.694 -1.443 -18.047 1.00 85.94 99 ASN A CA 1
ATOM 764 C C . ASN A 1 99 ? 16.337 -0.998 -16.723 1.00 85.94 99 ASN A C 1
ATOM 766 O O . ASN A 1 99 ? 15.673 -0.925 -15.689 1.00 85.94 99 ASN A O 1
ATOM 770 N N . GLU A 1 100 ? 17.616 -0.631 -16.787 1.00 84.69 100 GLU A N 1
ATOM 771 C CA . GLU A 1 100 ? 18.398 -0.118 -15.649 1.00 84.69 100 GLU A CA 1
ATOM 772 C C . GLU A 1 100 ? 18.352 1.415 -15.504 1.00 84.69 100 GLU A C 1
ATOM 774 O O . GLU A 1 100 ? 18.994 1.982 -14.623 1.00 84.69 100 GLU A O 1
ATOM 779 N N . SER A 1 101 ? 17.598 2.115 -16.357 1.00 89.31 101 SER A N 1
ATOM 780 C CA . SER A 1 101 ? 17.555 3.580 -16.340 1.00 89.31 101 SER A CA 1
ATOM 781 C C . SER A 1 101 ? 16.740 4.146 -15.170 1.00 89.31 101 SER A C 1
ATOM 783 O O . SER A 1 101 ? 15.928 3.469 -14.531 1.00 89.31 101 SER A O 1
ATOM 785 N N . ASP A 1 102 ? 16.861 5.453 -14.942 1.00 88.69 102 ASP A N 1
ATOM 786 C CA . ASP A 1 102 ? 16.024 6.167 -13.971 1.00 88.69 102 ASP A CA 1
ATOM 787 C C . ASP A 1 102 ? 14.571 6.349 -14.436 1.00 88.69 102 ASP A C 1
ATOM 789 O O . ASP A 1 102 ? 13.707 6.722 -13.642 1.00 88.69 102 ASP A O 1
ATOM 793 N N . LYS A 1 103 ? 14.267 6.069 -15.7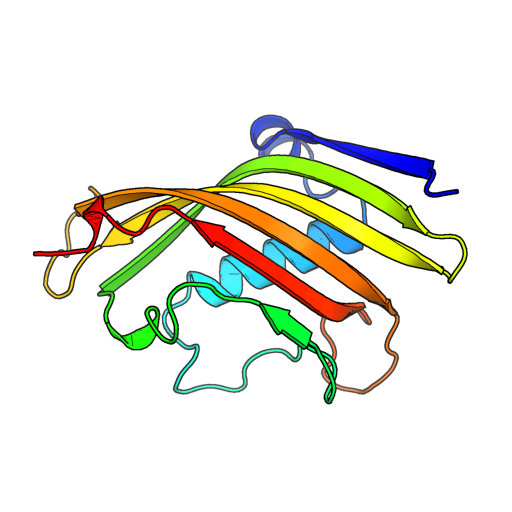10 1.00 91.75 103 LYS A N 1
ATOM 794 C CA . LYS A 1 103 ? 12.931 6.256 -16.283 1.00 91.75 103 LYS A CA 1
ATOM 795 C C . LYS A 1 103 ? 12.170 4.930 -16.346 1.00 91.75 103 LYS A C 1
ATOM 797 O O . LYS A 1 103 ? 12.677 3.964 -16.921 1.00 91.75 103 LYS A O 1
ATOM 802 N N . PRO A 1 104 ? 10.940 4.868 -15.807 1.00 91.12 104 PRO A N 1
ATOM 803 C CA . PRO A 1 104 ? 10.140 3.659 -15.893 1.00 91.12 104 PRO A CA 1
ATOM 804 C C . PRO A 1 104 ? 9.771 3.350 -17.340 1.00 91.12 104 PRO A C 1
ATOM 806 O O . PRO A 1 104 ? 9.602 4.247 -18.164 1.00 91.12 104 PRO A O 1
ATOM 809 N N . THR A 1 105 ? 9.597 2.063 -17.623 1.00 90.12 105 THR A N 1
ATOM 810 C CA . THR A 1 105 ? 9.077 1.581 -18.913 1.00 90.12 105 THR A CA 1
ATOM 811 C C . THR A 1 105 ? 7.616 1.982 -19.069 1.00 90.12 105 THR A C 1
ATOM 813 O O . THR A 1 105 ? 7.189 2.417 -20.133 1.00 90.12 105 THR A O 1
ATOM 816 N N . VAL A 1 106 ? 6.853 1.887 -17.978 1.00 89.19 106 VAL A N 1
ATOM 817 C CA . VAL A 1 106 ? 5.451 2.292 -17.938 1.00 89.19 106 VAL A CA 1
ATOM 818 C C . VAL A 1 106 ? 5.080 2.858 -16.570 1.00 89.19 106 VAL A C 1
ATOM 820 O O . VAL A 1 106 ? 5.619 2.458 -15.537 1.00 89.19 106 VAL A O 1
ATOM 823 N N . ASN A 1 107 ? 4.130 3.793 -16.572 1.00 90.38 107 ASN A N 1
ATOM 824 C CA . ASN A 1 107 ? 3.388 4.203 -15.388 1.00 90.38 107 ASN A CA 1
ATOM 825 C C . ASN A 1 107 ? 1.943 3.695 -15.486 1.00 90.38 107 ASN A C 1
ATOM 827 O O . ASN A 1 107 ? 1.306 3.762 -16.540 1.00 90.38 107 ASN A O 1
ATOM 831 N N . VAL A 1 108 ? 1.435 3.143 -14.390 1.00 89.56 108 VAL A N 1
ATOM 832 C CA . VAL A 1 108 ? 0.101 2.548 -14.330 1.00 89.56 108 VAL A CA 1
ATOM 833 C C . VAL A 1 108 ? -0.652 3.154 -13.149 1.00 89.56 108 VAL A C 1
ATOM 835 O O . VAL A 1 108 ? -0.188 3.019 -12.014 1.00 89.56 108 VAL A O 1
ATOM 838 N N . PRO A 1 109 ? -1.801 3.816 -13.371 1.00 90.94 109 PRO A N 1
ATOM 839 C CA . PRO A 1 109 ? -2.682 4.177 -12.274 1.00 90.94 109 PRO A CA 1
ATOM 840 C C . PRO A 1 109 ? -3.252 2.903 -11.650 1.00 90.94 109 PRO A C 1
ATOM 842 O O . PRO A 1 109 ? -3.686 1.979 -12.347 1.00 90.94 109 PRO A O 1
ATOM 845 N N . LEU A 1 110 ? -3.231 2.867 -10.328 1.00 89.69 110 LEU A N 1
ATOM 846 C CA . LEU A 1 110 ? -3.614 1.726 -9.521 1.00 89.69 110 LEU A CA 1
ATOM 847 C C . LEU A 1 110 ? -4.490 2.191 -8.367 1.00 89.69 110 LEU A C 1
ATOM 849 O O . LEU A 1 110 ? -4.222 3.212 -7.728 1.00 89.69 110 LEU A O 1
ATOM 853 N N . SER A 1 111 ? -5.514 1.402 -8.078 1.00 93.06 111 SER A N 1
ATOM 854 C CA . SER A 1 111 ? -6.344 1.554 -6.896 1.00 93.06 111 SER A CA 1
ATOM 855 C C . SER A 1 111 ? -6.286 0.282 -6.071 1.00 93.06 111 SER A C 1
ATOM 857 O O . SER A 1 111 ? -6.404 -0.822 -6.606 1.00 93.06 111 SER A O 1
ATOM 859 N N . MET A 1 112 ? -6.109 0.433 -4.763 1.00 93.69 112 MET A N 1
ATOM 860 C CA . MET A 1 112 ? -6.180 -0.684 -3.832 1.00 93.69 112 MET A CA 1
ATOM 861 C C . MET A 1 112 ? -7.287 -0.419 -2.821 1.00 93.69 112 MET A C 1
ATOM 863 O O . MET A 1 112 ? -7.352 0.666 -2.246 1.00 93.69 112 MET A O 1
ATOM 867 N N . VAL A 1 113 ? -8.153 -1.405 -2.614 1.00 95.44 113 VAL A N 1
ATOM 868 C CA . VAL A 1 113 ? -9.199 -1.373 -1.587 1.00 95.44 113 VAL A CA 1
ATOM 869 C C . VAL A 1 113 ? -8.895 -2.485 -0.600 1.00 95.44 113 VAL A C 1
ATOM 871 O O . VAL A 1 113 ? -8.785 -3.643 -0.991 1.00 95.44 113 VAL A O 1
ATOM 874 N N . CYS A 1 114 ? -8.712 -2.133 0.666 1.00 95.75 114 CYS A N 1
ATOM 875 C CA . CYS A 1 114 ? -8.233 -3.046 1.694 1.00 95.75 114 CYS A CA 1
ATOM 876 C C . CYS A 1 114 ? -9.166 -3.054 2.897 1.00 95.75 114 CYS A C 1
ATOM 878 O O . CYS A 1 114 ? -9.671 -2.006 3.302 1.00 95.75 114 CYS A O 1
ATOM 880 N N . LYS A 1 115 ? -9.281 -4.213 3.541 1.00 97.25 115 LYS A N 1
ATOM 881 C CA . LYS A 1 115 ? -9.785 -4.350 4.907 1.00 97.25 115 LYS A CA 1
ATOM 882 C C . LYS A 1 115 ? -8.628 -4.735 5.821 1.00 97.25 115 LYS A C 1
ATOM 884 O O . LYS A 1 115 ? -8.006 -5.778 5.621 1.00 97.25 115 LYS A O 1
ATOM 889 N N . ILE A 1 116 ? -8.334 -3.898 6.811 1.00 97.06 116 ILE A N 1
ATOM 890 C CA . ILE A 1 116 ? -7.215 -4.054 7.747 1.00 97.06 116 ILE A CA 1
ATOM 891 C C . ILE A 1 116 ? -7.771 -4.366 9.136 1.00 97.06 116 ILE A C 1
ATOM 893 O O . ILE A 1 116 ? -8.703 -3.708 9.601 1.00 97.06 116 ILE A O 1
ATOM 897 N N . SER A 1 117 ? -7.204 -5.359 9.815 1.00 95.94 117 SER A N 1
ATOM 898 C CA . SER A 1 117 ? -7.537 -5.680 11.204 1.00 95.94 117 SER A CA 1
ATOM 899 C C . SER A 1 117 ? -6.303 -5.680 12.090 1.00 95.94 117 SER A C 1
ATOM 901 O O . SER A 1 117 ? -5.188 -5.869 11.608 1.00 95.94 117 SER A O 1
ATOM 903 N N . SER A 1 118 ? -6.521 -5.573 13.399 1.00 94.25 118 SER A N 1
ATOM 904 C CA . SER A 1 118 ? -5.501 -5.923 14.381 1.00 94.25 118 SER A CA 1
ATOM 905 C C . SER A 1 118 ? -5.165 -7.417 14.327 1.00 94.25 118 SER A C 1
ATOM 907 O O . SER A 1 118 ? -6.006 -8.253 13.973 1.00 94.25 118 SER A O 1
ATOM 909 N N . ASN A 1 119 ? -3.920 -7.744 14.658 1.00 89.31 119 ASN A N 1
ATOM 910 C CA . ASN A 1 119 ? -3.440 -9.092 14.913 1.00 89.31 119 ASN A CA 1
ATOM 911 C C . ASN A 1 119 ? -2.233 -9.034 15.860 1.00 89.31 119 ASN A C 1
ATOM 913 O O . ASN A 1 119 ? -1.266 -8.326 15.606 1.00 89.31 119 ASN A O 1
ATOM 917 N N . ASN A 1 120 ? -2.284 -9.809 16.943 1.00 82.44 120 ASN A N 1
ATOM 918 C CA . ASN A 1 120 ? -1.229 -9.855 17.957 1.00 82.44 120 ASN A CA 1
ATOM 919 C C . ASN A 1 120 ? -0.231 -11.005 17.731 1.00 82.44 120 ASN A C 1
ATOM 921 O O . ASN A 1 120 ? 0.612 -11.264 18.590 1.00 82.44 120 ASN A O 1
ATOM 925 N N . ALA A 1 121 ? -0.325 -11.724 16.609 1.00 80.88 121 ALA A N 1
ATOM 926 C CA . ALA A 1 121 ? 0.607 -12.793 16.280 1.00 80.88 121 ALA A CA 1
ATOM 927 C C . ALA A 1 121 ? 2.031 -12.252 16.076 1.00 80.88 121 ALA A C 1
ATOM 929 O O . ALA A 1 121 ? 2.249 -11.195 15.473 1.00 80.88 121 ALA A O 1
ATOM 930 N N . ARG A 1 122 ? 3.021 -13.006 16.562 1.00 79.00 122 ARG A N 1
ATOM 931 C CA . ARG A 1 122 ? 4.443 -12.680 16.411 1.00 79.00 122 ARG A CA 1
ATOM 932 C C . ARG A 1 122 ? 4.818 -12.648 14.924 1.00 79.00 122 ARG A C 1
ATOM 934 O O . ARG A 1 122 ? 4.557 -13.612 14.222 1.00 79.00 122 ARG A O 1
ATOM 941 N N . GLY A 1 123 ? 5.467 -11.571 14.476 1.00 76.12 123 GLY A N 1
ATOM 942 C CA . GLY A 1 123 ? 5.877 -11.390 13.071 1.00 76.12 123 GLY A CA 1
ATOM 943 C C . GLY A 1 123 ? 4.917 -10.540 12.231 1.00 76.12 123 GLY A C 1
ATOM 944 O O . GLY A 1 123 ? 5.292 -10.090 11.148 1.00 76.12 123 GLY A O 1
ATOM 945 N N . THR A 1 124 ? 3.728 -10.241 12.761 1.00 82.94 124 THR A N 1
ATOM 946 C CA . THR A 1 124 ? 2.782 -9.291 12.162 1.00 82.94 124 THR A CA 1
ATOM 947 C C . THR A 1 124 ? 3.370 -7.880 12.152 1.00 82.94 124 THR A C 1
ATOM 949 O O . THR A 1 124 ? 3.882 -7.400 13.169 1.00 82.94 124 THR A O 1
ATOM 952 N N . VAL A 1 125 ? 3.266 -7.184 11.021 1.00 86.62 125 VAL A N 1
ATOM 953 C CA . VAL A 1 125 ? 3.773 -5.812 10.882 1.00 86.62 125 VAL A CA 1
ATOM 954 C C . VAL A 1 125 ? 2.913 -4.849 11.698 1.00 86.62 125 VAL A C 1
ATOM 956 O O . VAL A 1 125 ? 1.740 -4.656 11.403 1.00 86.62 125 VAL A O 1
ATOM 959 N N . ASP A 1 126 ? 3.507 -4.231 12.722 1.00 89.00 126 ASP A N 1
ATOM 960 C CA . ASP A 1 126 ? 2.863 -3.247 13.612 1.00 89.00 126 ASP A CA 1
ATOM 961 C C . ASP A 1 126 ? 1.553 -3.732 14.262 1.00 89.00 126 ASP A C 1
ATOM 963 O O . ASP A 1 126 ? 0.689 -2.932 14.616 1.00 89.00 126 ASP A O 1
ATOM 967 N N . GLY A 1 127 ? 1.387 -5.048 14.407 1.00 92.56 127 GLY A N 1
ATOM 968 C CA . GLY A 1 127 ? 0.157 -5.641 14.925 1.00 92.56 127 GLY A CA 1
ATOM 969 C C . GLY A 1 127 ? -1.060 -5.477 14.003 1.00 92.56 127 GLY A C 1
ATOM 970 O O . GLY A 1 127 ? -2.196 -5.531 14.476 1.00 92.56 127 GLY A O 1
ATOM 971 N N . LEU A 1 128 ? -0.845 -5.249 12.702 1.00 95.62 128 LEU A N 1
ATOM 972 C CA . LEU A 1 128 ? -1.883 -5.090 11.684 1.00 95.62 128 LEU A CA 1
ATOM 973 C C . LEU A 1 128 ? -1.715 -6.097 10.543 1.00 95.62 128 LEU A C 1
ATOM 975 O O . LEU A 1 128 ? -0.609 -6.498 10.193 1.00 95.62 128 LEU A O 1
ATOM 979 N N . GLN A 1 129 ? -2.830 -6.474 9.926 1.00 94.75 129 GLN A N 1
ATOM 980 C CA . GLN A 1 129 ? -2.841 -7.362 8.766 1.00 94.75 129 GLN A CA 1
ATOM 981 C C . GLN A 1 129 ? -3.980 -7.025 7.804 1.00 94.75 129 GLN A C 1
ATOM 983 O O . GLN A 1 129 ? -5.046 -6.555 8.210 1.00 94.75 129 GLN A O 1
ATOM 988 N N . PHE A 1 130 ? -3.787 -7.337 6.527 1.00 94.69 130 PHE A N 1
ATOM 989 C CA . PHE A 1 130 ? -4.845 -7.365 5.532 1.00 94.69 130 PHE A CA 1
ATOM 990 C C . PHE A 1 130 ? -5.712 -8.612 5.719 1.00 94.69 130 PHE A C 1
ATOM 992 O O . PHE A 1 130 ? -5.213 -9.736 5.692 1.00 94.69 130 PHE A O 1
ATOM 999 N N . LYS A 1 131 ? -7.022 -8.406 5.860 1.00 94.56 131 LYS A N 1
ATOM 1000 C CA . LYS A 1 131 ? -8.043 -9.459 5.760 1.00 94.56 131 LYS A CA 1
ATOM 1001 C C . LYS A 1 131 ? -8.575 -9.617 4.344 1.00 94.56 131 LYS A C 1
ATOM 1003 O O . LYS A 1 131 ? -8.987 -10.703 3.957 1.00 94.56 131 LYS A O 1
ATOM 1008 N N . GLU A 1 132 ? -8.589 -8.529 3.591 1.00 94.94 132 GLU A N 1
ATOM 1009 C CA . GLU A 1 132 ? -9.103 -8.513 2.232 1.00 94.94 132 GLU A CA 1
ATOM 1010 C C . GLU A 1 132 ? -8.403 -7.417 1.441 1.00 94.94 132 GLU A C 1
ATOM 1012 O O . GLU A 1 132 ? -8.194 -6.314 1.956 1.00 94.94 132 GLU A O 1
ATOM 1017 N N . VAL A 1 133 ? -8.029 -7.726 0.204 1.00 92.88 133 VAL A N 1
ATOM 1018 C CA . VAL A 1 133 ? -7.394 -6.796 -0.727 1.00 92.88 133 VAL A CA 1
ATOM 1019 C C . VAL A 1 133 ? -8.013 -6.955 -2.101 1.00 92.88 133 VAL A C 1
ATOM 1021 O O . VAL A 1 133 ? -8.045 -8.047 -2.661 1.00 92.88 133 VAL A O 1
ATOM 1024 N N . TRP A 1 134 ? -8.402 -5.831 -2.683 1.00 93.12 134 TRP A N 1
ATOM 1025 C CA . TRP A 1 134 ? -8.750 -5.708 -4.087 1.00 93.12 134 TRP A CA 1
ATOM 1026 C C . TRP A 1 134 ? -7.730 -4.819 -4.770 1.00 93.12 134 TRP A C 1
ATOM 1028 O O . TRP A 1 134 ? -7.434 -3.720 -4.294 1.00 93.12 134 TRP A O 1
ATOM 1038 N N . LEU A 1 135 ? -7.201 -5.298 -5.891 1.00 89.00 135 LEU A N 1
ATOM 1039 C CA . LEU A 1 135 ? -6.208 -4.592 -6.680 1.00 89.00 135 LEU A CA 1
ATOM 1040 C C . LEU A 1 135 ? -6.750 -4.316 -8.079 1.00 89.00 135 LEU A C 1
ATOM 1042 O O . LEU A 1 135 ? -6.917 -5.233 -8.885 1.00 89.00 135 LEU A O 1
ATOM 1046 N N . TYR A 1 136 ? -6.962 -3.038 -8.373 1.00 88.94 136 TYR A N 1
ATOM 1047 C CA . TYR A 1 136 ? -7.420 -2.560 -9.670 1.00 88.94 136 TYR A CA 1
ATOM 1048 C C . TYR A 1 136 ? -6.303 -1.783 -10.343 1.00 88.94 136 TYR A C 1
ATOM 1050 O O . TYR A 1 136 ? -5.783 -0.814 -9.794 1.00 88.94 136 TYR A O 1
ATOM 1058 N N . TRP A 1 137 ? -5.918 -2.205 -11.537 1.00 86.75 137 TRP A N 1
ATOM 1059 C CA . TRP A 1 137 ? -4.856 -1.561 -12.296 1.00 86.75 137 TRP A CA 1
ATOM 1060 C C . TRP A 1 137 ? -4.992 -1.894 -13.773 1.00 86.75 137 TRP A C 1
ATOM 1062 O O . TRP A 1 137 ? -5.353 -3.013 -14.139 1.00 86.75 137 TRP A O 1
ATOM 1072 N N . ASN A 1 138 ? -4.710 -0.908 -14.622 1.00 79.56 138 ASN A N 1
ATOM 1073 C CA . ASN A 1 138 ? -4.784 -1.084 -16.064 1.00 79.56 138 ASN A CA 1
ATOM 1074 C C . ASN A 1 138 ? -3.466 -1.660 -16.598 1.00 79.56 138 ASN A C 1
ATOM 1076 O O . ASN A 1 138 ? -2.488 -0.937 -16.790 1.00 79.56 138 ASN A O 1
ATOM 1080 N N . THR A 1 139 ? -3.462 -2.962 -16.862 1.00 74.88 139 THR A N 1
ATOM 1081 C CA . THR A 1 139 ? -2.309 -3.697 -17.392 1.00 74.88 139 THR A CA 1
ATOM 1082 C C . THR A 1 139 ? -2.220 -3.664 -18.915 1.00 74.88 139 THR A C 1
ATOM 1084 O O . THR A 1 139 ? -1.290 -4.243 -19.459 1.00 74.88 139 THR A O 1
ATOM 1087 N N . TYR A 1 140 ? -3.107 -2.958 -19.629 1.00 76.38 140 TYR A N 1
ATOM 1088 C CA . TYR A 1 140 ? -3.069 -2.891 -21.097 1.00 76.38 140 TYR A CA 1
ATOM 1089 C C . TYR A 1 140 ? -1.706 -2.422 -21.620 1.00 76.38 140 TYR A C 1
ATOM 1091 O O . TYR A 1 140 ? -1.177 -2.975 -22.573 1.00 76.38 140 TYR A O 1
ATOM 1099 N N . LYS A 1 141 ? -1.091 -1.448 -20.939 1.00 70.25 141 LYS A N 1
ATOM 1100 C CA . LYS A 1 141 ? 0.241 -0.932 -21.291 1.00 70.25 141 LYS A CA 1
ATOM 1101 C C . LYS A 1 141 ? 1.406 -1.870 -20.921 1.00 70.25 141 LYS A C 1
ATOM 1103 O O . LYS A 1 141 ? 2.555 -1.498 -21.129 1.00 70.25 141 LYS A O 1
ATOM 1108 N N . LEU A 1 142 ? 1.123 -3.019 -20.306 1.00 69.94 142 LEU A N 1
ATOM 1109 C CA . LEU A 1 142 ? 2.092 -4.080 -20.007 1.00 69.94 142 LEU A CA 1
ATOM 1110 C C . LEU A 1 142 ? 2.012 -5.240 -21.007 1.00 69.94 142 LEU A C 1
ATOM 1112 O O . LEU A 1 142 ? 2.857 -6.129 -20.953 1.00 69.94 142 LEU A O 1
ATOM 1116 N N . LEU A 1 143 ? 0.997 -5.259 -21.873 1.00 61.91 143 LEU A N 1
ATOM 1117 C CA . LEU A 1 143 ? 0.870 -6.261 -22.924 1.00 61.91 143 LEU A CA 1
ATOM 1118 C C . LEU A 1 143 ? 1.777 -5.876 -24.114 1.00 61.91 143 LEU A C 1
ATOM 1120 O O . LEU A 1 143 ? 1.948 -4.677 -24.347 1.00 61.91 143 LEU A O 1
ATOM 1124 N N . PRO A 1 144 ? 2.378 -6.859 -24.816 1.00 56.09 144 PRO A N 1
ATOM 1125 C CA . PRO A 1 144 ? 3.217 -6.624 -25.995 1.00 56.09 144 PRO A CA 1
ATOM 1126 C C . PRO A 1 144 ? 2.519 -5.843 -27.113 1.00 56.09 144 PRO A C 1
ATOM 1128 O O . PRO A 1 144 ? 1.296 -6.042 -27.298 1.00 56.09 144 PRO A O 1
#

pLDDT: mean 84.41, std 12.82, range [42.44, 97.38]

Secondary structure (DSSP, 8-state):
--EEEEEEEHHHHHHH--SSHHHHHHHHHHHHHHTT-TTTS---B-EEEEEEEEETT-S-GGGEEEEEEEEEEEEEEE-TTSPEEEEEEEEEEEEETT--SSS-SEEEEEEEEEEEEE--STTBGGGEEEEEEEEEE--GGG--

Foldseek 3Di:
DWDWDDKDFLVCCVVPNDPDPVSNLVVVVQVLLQPLDPPPDDRQAQADPQAAEAEPPPPPSNFFPGKHKRWGMKTWIQDPVRKIWIKTWIWMFTAGPPPPDPHGPDIKIKIKIFIKDAAPDPRHDVRMHTRYIHIDIDCPSVDD

Sequence (144 aa):
MPNLASLVTGAELTATRPQTPSQAFYKKYATAVTAKNLSGGDIPQFYADNALSHNQNGQLFAQFEKLSNDFVKIWETQNDDGTVGLVSHVFRYIWAAGNESDKPTVNVPLSMVCKISSNNARGTVDGLQFKEVWLYWNTYKLLP

Radius of gyration: 15.43 Å; chains: 1; bounding box: 41×33×44 Å

Organism: Trichoderma asperellum (strain ATCC 204424 / CBS 433.97 / NBRC 101777) (NCBI:txid1042311)